Protein AF-A0AA43CKX2-F1 (afdb_monomer_lite)

Structure (mmCIF, N/CA/C/O backbone):
data_AF-A0AA43CKX2-F1
#
_entry.id   AF-A0AA43CKX2-F1
#
loop_
_atom_site.group_PDB
_atom_site.id
_atom_site.type_symbol
_atom_site.label_atom_id
_atom_site.label_alt_id
_atom_site.label_comp_id
_atom_site.label_asym_id
_atom_site.label_entity_id
_atom_site.label_seq_id
_atom_site.pdbx_PDB_ins_code
_atom_site.Cartn_x
_atom_site.Cartn_y
_atom_site.Cartn_z
_atom_site.occupancy
_atom_site.B_iso_or_equiv
_atom_site.auth_seq_id
_atom_site.auth_comp_id
_atom_site.auth_asym_id
_atom_site.auth_atom_id
_atom_site.pdbx_PDB_model_num
ATOM 1 N N . MET A 1 1 ? 26.261 -12.524 5.887 1.00 27.95 1 MET A N 1
ATOM 2 C CA . MET A 1 1 ? 25.488 -12.757 7.128 1.00 27.95 1 MET A CA 1
ATOM 3 C C . MET A 1 1 ? 24.239 -11.892 7.065 1.00 27.95 1 MET A C 1
ATOM 5 O O . MET A 1 1 ? 24.351 -10.685 7.219 1.00 27.95 1 MET A O 1
ATOM 9 N N . LEU A 1 2 ? 23.088 -12.481 6.727 1.00 32.62 2 LEU A N 1
ATOM 10 C CA . LEU A 1 2 ? 21.802 -11.781 6.613 1.00 32.62 2 LEU A CA 1
ATOM 11 C C . LEU A 1 2 ? 21.150 -11.727 8.001 1.00 32.62 2 LEU A C 1
ATOM 13 O O . LEU A 1 2 ? 20.705 -12.764 8.486 1.00 32.62 2 LEU A O 1
ATOM 17 N N . ASN A 1 3 ? 21.093 -10.552 8.632 1.00 25.14 3 ASN A N 1
ATOM 18 C CA . ASN A 1 3 ? 20.479 -10.395 9.951 1.00 25.14 3 ASN A CA 1
ATOM 19 C C . ASN A 1 3 ? 19.371 -9.326 9.960 1.00 25.14 3 ASN A C 1
ATOM 21 O O . ASN A 1 3 ? 19.635 -8.140 9.796 1.00 25.14 3 ASN A O 1
ATOM 25 N N . THR A 1 4 ? 18.169 -9.812 10.291 1.00 35.22 4 THR A N 1
ATOM 26 C CA . THR A 1 4 ? 17.152 -9.186 11.160 1.00 35.22 4 THR A CA 1
ATOM 27 C C . THR A 1 4 ? 15.929 -8.533 10.505 1.00 35.22 4 THR A C 1
ATOM 29 O O . THR A 1 4 ? 15.920 -7.381 10.091 1.00 35.22 4 THR A O 1
ATOM 32 N N . LEU A 1 5 ? 14.860 -9.340 10.540 1.00 37.38 5 LEU A N 1
ATOM 33 C CA . LEU A 1 5 ? 13.445 -9.059 10.324 1.00 37.38 5 LEU A CA 1
ATOM 34 C C . LEU A 1 5 ? 12.903 -7.897 11.173 1.00 37.38 5 LEU A C 1
ATOM 36 O O . LEU A 1 5 ? 13.331 -7.697 12.308 1.00 37.38 5 LEU A O 1
ATOM 40 N N . PHE A 1 6 ? 11.848 -7.260 10.654 1.00 45.34 6 PHE A N 1
ATOM 41 C CA . PHE A 1 6 ? 10.853 -6.449 11.366 1.00 45.34 6 PHE A CA 1
ATOM 42 C C . PHE A 1 6 ? 10.513 -7.128 12.689 1.00 45.34 6 PHE A C 1
ATOM 44 O O . PHE A 1 6 ? 9.821 -8.148 12.725 1.00 45.34 6 PHE A O 1
ATOM 51 N N . ALA A 1 7 ? 11.124 -6.625 13.761 1.00 37.56 7 ALA A N 1
ATOM 52 C CA . ALA A 1 7 ? 11.191 -7.313 15.034 1.00 37.56 7 ALA A CA 1
ATOM 53 C C . ALA A 1 7 ? 9.785 -7.482 15.625 1.00 37.56 7 ALA A C 1
ATOM 55 O O . ALA A 1 7 ? 9.136 -6.521 16.024 1.00 37.56 7 ALA A O 1
ATOM 56 N N . ARG A 1 8 ? 9.352 -8.747 15.613 1.00 37.09 8 ARG A N 1
ATOM 57 C CA . ARG A 1 8 ? 8.455 -9.453 16.538 1.00 37.09 8 ARG A CA 1
ATOM 58 C C . ARG A 1 8 ? 7.722 -8.594 17.580 1.00 37.09 8 ARG A C 1
ATOM 60 O O . ARG A 1 8 ? 8.328 -7.946 18.425 1.00 37.09 8 ARG A O 1
ATOM 67 N N . PHE A 1 9 ? 6.403 -8.775 17.609 1.00 51.34 9 PHE A N 1
ATOM 68 C CA . PHE A 1 9 ? 5.541 -8.559 18.771 1.00 51.34 9 PHE A CA 1
ATOM 69 C C . PHE A 1 9 ? 6.171 -9.085 20.078 1.00 51.34 9 PHE A C 1
ATOM 71 O O . PHE A 1 9 ? 6.300 -10.297 20.217 1.00 51.34 9 PHE A O 1
ATOM 78 N N . THR A 1 10 ? 6.452 -8.196 21.044 1.00 40.38 10 THR A N 1
ATOM 79 C CA . THR A 1 10 ? 6.291 -8.410 22.503 1.00 40.38 10 THR A CA 1
ATOM 80 C C . THR A 1 10 ? 6.294 -7.073 23.269 1.00 40.38 10 THR A C 1
ATOM 82 O O . THR A 1 10 ? 7.285 -6.356 23.259 1.00 40.38 10 THR A O 1
ATOM 85 N N . ARG A 1 11 ? 5.163 -6.789 23.932 1.00 36.97 11 ARG A N 1
ATOM 86 C CA . ARG A 1 11 ? 4.953 -6.278 25.309 1.00 36.97 11 ARG A CA 1
ATOM 87 C C . ARG A 1 11 ? 5.885 -5.218 25.955 1.00 36.97 11 ARG A C 1
ATOM 89 O O . ARG A 1 11 ? 7.062 -5.465 26.168 1.00 36.97 11 ARG A O 1
ATOM 96 N N . THR A 1 12 ? 5.205 -4.214 26.534 1.00 43.53 12 THR A N 1
ATOM 97 C CA . THR A 1 12 ? 5.540 -3.355 27.706 1.00 43.53 12 THR A CA 1
ATOM 98 C C . THR A 1 12 ? 6.624 -2.284 27.544 1.00 43.53 12 THR A C 1
ATOM 100 O O . THR A 1 12 ? 7.676 -2.517 26.971 1.00 43.53 12 THR A O 1
ATOM 103 N N . GLY A 1 13 ? 6.292 -1.074 28.011 1.00 46.56 13 GLY A N 1
ATOM 104 C CA . GLY A 1 13 ? 6.945 0.179 27.649 1.00 46.56 13 GLY A CA 1
ATOM 105 C C . GLY A 1 13 ? 8.313 0.436 28.272 1.00 46.56 13 GLY A C 1
ATOM 106 O O . GLY A 1 13 ? 8.509 0.212 29.458 1.00 46.56 13 GLY A O 1
ATOM 107 N N . GLU A 1 14 ? 9.190 1.013 27.452 1.00 36.28 14 GLU A N 1
ATOM 108 C CA . GLU A 1 14 ? 10.374 1.796 27.818 1.00 36.28 14 GLU A CA 1
ATOM 109 C C . GLU A 1 14 ? 10.567 2.894 26.742 1.00 36.28 14 GLU A C 1
ATOM 111 O O . GLU A 1 14 ? 10.159 2.684 25.592 1.00 36.28 14 GLU A O 1
ATOM 116 N N . PRO A 1 15 ? 11.109 4.080 27.088 1.00 42.22 15 PRO A N 1
ATOM 117 C CA . PRO A 1 15 ? 11.093 5.263 26.223 1.00 42.22 15 PRO A CA 1
ATOM 118 C C . PRO A 1 15 ? 11.942 5.098 24.949 1.00 42.22 15 PRO A C 1
ATOM 120 O O . PRO A 1 15 ? 13.025 4.515 24.974 1.00 42.22 15 PRO A O 1
ATOM 123 N N . GLU A 1 16 ? 11.419 5.624 23.831 1.00 48.53 16 GLU A N 1
ATOM 124 C CA . GLU A 1 16 ? 11.975 5.585 22.468 1.00 48.53 16 GLU A CA 1
ATOM 125 C C . GLU A 1 16 ? 13.396 6.180 22.377 1.00 48.53 16 GLU A C 1
ATOM 127 O O . GLU A 1 16 ? 13.588 7.331 21.991 1.00 48.53 16 GLU A O 1
ATOM 132 N N . ALA A 1 17 ? 14.418 5.377 22.664 1.00 39.22 17 ALA A N 1
ATOM 133 C CA . ALA A 1 17 ? 15.774 5.635 22.197 1.00 39.22 17 ALA A CA 1
ATOM 134 C C . ALA A 1 17 ? 15.937 5.029 20.793 1.00 39.22 17 ALA A C 1
ATOM 136 O O . ALA A 1 17 ? 16.023 3.812 20.637 1.00 39.22 17 ALA A O 1
ATOM 137 N N . ASP A 1 18 ? 15.885 5.904 19.788 1.00 47.72 18 ASP A N 1
ATOM 138 C CA . ASP A 1 18 ? 16.379 5.768 18.411 1.00 47.72 18 ASP A CA 1
ATOM 139 C C . ASP A 1 18 ? 16.751 4.341 17.930 1.00 47.72 18 ASP A C 1
ATOM 141 O O . ASP A 1 18 ? 17.884 3.873 18.049 1.00 47.72 18 ASP A O 1
ATOM 145 N N . ARG A 1 19 ? 15.767 3.631 17.356 1.00 50.09 19 ARG A N 1
ATOM 146 C CA . ARG A 1 19 ? 15.932 2.307 16.715 1.00 50.09 19 ARG A CA 1
ATOM 147 C C . ARG A 1 19 ? 15.694 2.343 15.200 1.00 50.09 19 ARG A C 1
ATOM 149 O O . ARG A 1 19 ? 15.166 1.380 14.644 1.00 50.09 19 ARG A O 1
ATOM 156 N N . ARG A 1 20 ? 15.987 3.446 14.505 1.00 51.28 20 ARG A N 1
ATOM 157 C CA . ARG A 1 20 ? 15.623 3.584 13.080 1.00 51.28 20 ARG A CA 1
ATOM 158 C C . ARG A 1 20 ? 16.867 3.462 12.193 1.00 51.28 20 ARG A C 1
ATOM 160 O O . ARG A 1 20 ? 17.621 4.409 12.041 1.00 51.28 20 ARG A O 1
ATOM 167 N N . ARG A 1 21 ? 17.086 2.265 11.629 1.00 57.41 21 ARG A N 1
ATOM 168 C CA . ARG A 1 21 ? 18.273 1.906 10.817 1.00 57.41 21 ARG A CA 1
ATOM 169 C C . ARG A 1 21 ? 18.036 1.792 9.297 1.00 57.41 21 ARG A C 1
ATOM 171 O O . ARG A 1 21 ? 18.982 1.471 8.590 1.00 57.41 21 ARG A O 1
ATOM 178 N N . GLU A 1 22 ? 16.829 2.052 8.783 1.00 46.81 22 GLU A N 1
ATOM 179 C CA . GLU A 1 22 ? 16.534 2.036 7.333 1.00 46.81 22 GLU A CA 1
ATOM 180 C C . GLU A 1 22 ? 16.240 3.450 6.799 1.00 46.81 22 GLU A C 1
ATOM 182 O O . GLU A 1 22 ? 15.469 4.200 7.408 1.00 46.81 22 GLU A O 1
ATOM 187 N N . THR A 1 23 ? 16.809 3.792 5.638 1.00 47.53 23 THR A N 1
ATOM 188 C CA . THR A 1 23 ? 16.514 5.037 4.912 1.00 47.53 23 THR A CA 1
ATOM 189 C C . THR A 1 23 ? 15.111 4.966 4.312 1.00 47.53 23 THR A C 1
ATOM 191 O O . THR A 1 23 ? 14.793 4.059 3.547 1.00 47.53 23 THR A O 1
ATOM 194 N N . ARG A 1 24 ? 14.259 5.933 4.657 1.00 53.00 24 ARG A N 1
ATOM 195 C CA . ARG A 1 24 ? 12.910 6.085 4.099 1.00 53.00 24 ARG A CA 1
ATOM 196 C C . ARG A 1 24 ? 12.938 7.142 3.009 1.00 53.00 24 ARG A C 1
ATOM 198 O O . ARG A 1 24 ? 13.172 8.310 3.311 1.00 53.00 24 ARG A O 1
ATOM 205 N N . ASN A 1 25 ? 12.631 6.757 1.777 1.00 53.16 25 ASN A N 1
ATOM 206 C CA . ASN A 1 25 ? 12.416 7.737 0.720 1.00 53.16 25 ASN A CA 1
ATOM 207 C C . ASN A 1 25 ? 10.999 8.306 0.869 1.00 53.16 25 ASN A C 1
ATOM 209 O O . ASN A 1 25 ? 10.011 7.577 0.741 1.00 53.16 25 ASN A O 1
ATOM 213 N N . ALA A 1 26 ? 10.892 9.605 1.158 1.00 53.38 26 ALA A N 1
ATOM 214 C CA . ALA A 1 26 ? 9.643 10.329 0.950 1.00 53.38 26 ALA A CA 1
ATOM 215 C C . ALA A 1 26 ? 9.315 10.228 -0.544 1.00 53.38 26 ALA A C 1
ATOM 217 O O . ALA A 1 26 ? 10.150 10.577 -1.376 1.00 53.38 26 ALA A O 1
ATOM 218 N N . THR A 1 27 ? 8.156 9.671 -0.885 1.00 57.19 27 THR A N 1
ATOM 219 C CA . THR A 1 27 ? 7.805 9.402 -2.284 1.00 57.19 27 THR A CA 1
ATOM 220 C C . THR A 1 27 ? 6.639 10.299 -2.682 1.00 57.19 27 THR A C 1
ATOM 222 O O . THR A 1 27 ? 5.495 9.956 -2.391 1.00 57.19 27 THR A O 1
ATOM 225 N N . PRO A 1 28 ? 6.878 11.446 -3.343 1.00 56.78 28 PRO A N 1
ATOM 226 C CA . PRO A 1 28 ? 5.814 12.091 -4.096 1.00 56.78 28 PRO A CA 1
ATOM 227 C C . PRO A 1 28 ? 5.305 11.078 -5.135 1.00 56.78 28 PRO A C 1
ATOM 229 O O . PRO A 1 28 ? 6.106 10.557 -5.904 1.00 56.78 28 PRO A O 1
ATOM 232 N N . GLY A 1 29 ? 4.008 10.758 -5.131 1.00 72.69 29 GLY A N 1
ATOM 233 C CA . GLY A 1 29 ? 3.379 9.954 -6.192 1.00 72.69 29 GLY A CA 1
ATOM 234 C C . GLY A 1 29 ? 3.313 8.435 -5.982 1.00 72.69 29 GLY A C 1
ATOM 235 O O . GLY A 1 29 ? 2.984 7.715 -6.918 1.00 72.69 29 GLY A O 1
ATOM 236 N N . GLY A 1 30 ? 3.598 7.914 -4.784 1.00 88.81 30 GLY A N 1
ATOM 237 C CA . GLY A 1 30 ? 3.390 6.491 -4.489 1.00 88.81 30 GLY A CA 1
ATOM 238 C C . GLY A 1 30 ? 1.945 6.162 -4.106 1.00 88.81 30 GLY A C 1
ATOM 239 O O . GLY A 1 30 ? 1.337 6.890 -3.321 1.00 88.81 30 GLY A O 1
ATOM 240 N N . THR A 1 31 ? 1.412 5.039 -4.589 1.00 95.44 31 THR A N 1
ATOM 241 C CA . THR A 1 31 ? 0.134 4.475 -4.136 1.00 95.44 31 THR A CA 1
ATOM 242 C C . THR A 1 31 ? 0.237 2.984 -3.826 1.00 95.44 31 THR A C 1
ATOM 244 O O . THR A 1 31 ? 0.987 2.238 -4.455 1.00 95.44 31 THR A O 1
ATOM 247 N N . VAL A 1 32 ? -0.536 2.543 -2.838 1.00 96.94 32 VAL A N 1
ATOM 248 C CA . VAL A 1 32 ? -0.802 1.128 -2.581 1.00 96.94 32 VAL A CA 1
ATOM 249 C C . VAL A 1 32 ? -2.298 0.882 -2.696 1.00 96.94 32 VAL A C 1
ATOM 251 O O . VAL A 1 32 ? -3.097 1.548 -2.039 1.00 96.94 32 VAL A O 1
ATOM 254 N N . GLU A 1 33 ? -2.687 -0.056 -3.547 1.00 98.12 33 GLU A N 1
ATOM 255 C CA . GLU A 1 33 ? -4.066 -0.506 -3.658 1.00 98.12 33 GLU A CA 1
ATOM 256 C C . GLU A 1 33 ? -4.328 -1.625 -2.652 1.00 98.12 33 GLU A C 1
ATOM 258 O O . GLU A 1 33 ? -3.600 -2.617 -2.612 1.00 98.12 33 GLU A O 1
ATOM 263 N N . ILE A 1 34 ? -5.365 -1.448 -1.836 1.00 97.69 34 ILE A N 1
ATOM 264 C CA . ILE A 1 34 ? -5.836 -2.410 -0.841 1.00 97.69 34 ILE A CA 1
ATOM 265 C C . ILE A 1 34 ? -7.353 -2.482 -0.986 1.00 97.69 34 ILE A C 1
ATOM 267 O O . ILE A 1 34 ? -8.023 -1.452 -0.924 1.00 97.69 34 ILE A O 1
ATOM 271 N N . ASP A 1 35 ? -7.900 -3.680 -1.195 1.00 96.25 35 ASP A N 1
ATOM 272 C CA . ASP A 1 35 ? -9.347 -3.896 -1.370 1.00 96.25 35 ASP A CA 1
ATOM 273 C C . ASP A 1 35 ? -9.979 -3.008 -2.460 1.00 96.25 35 ASP A C 1
ATOM 275 O O . ASP A 1 35 ? -11.081 -2.479 -2.300 1.00 96.25 35 ASP A O 1
ATOM 279 N N . GLY A 1 36 ? -9.253 -2.803 -3.565 1.00 95.38 36 GLY A N 1
ATOM 280 C CA . GLY A 1 36 ? -9.690 -1.967 -4.687 1.00 95.38 36 GLY A CA 1
ATOM 281 C C . GLY A 1 36 ? -9.679 -0.460 -4.404 1.00 95.38 36 GLY A C 1
ATOM 282 O O . GLY A 1 36 ? -10.261 0.310 -5.167 1.00 95.38 36 GLY A O 1
ATOM 283 N N . ARG A 1 37 ? -9.054 -0.013 -3.305 1.00 96.88 37 ARG A N 1
ATOM 284 C CA . ARG A 1 37 ? -8.879 1.407 -2.968 1.00 96.88 37 ARG A CA 1
ATOM 285 C C . ARG A 1 37 ? -7.402 1.770 -2.949 1.00 96.88 37 ARG A C 1
ATOM 287 O O . ARG A 1 37 ? -6.612 1.113 -2.277 1.00 96.88 37 ARG A O 1
ATOM 294 N N . ALA A 1 38 ? -7.043 2.839 -3.653 1.00 96.25 38 ALA A N 1
ATOM 295 C CA . ALA A 1 38 ? -5.684 3.364 -3.671 1.00 96.25 38 ALA A CA 1
ATOM 296 C C . ALA A 1 38 ? -5.440 4.301 -2.480 1.00 96.25 38 ALA A C 1
ATOM 298 O O . ALA A 1 38 ? -6.207 5.237 -2.242 1.00 96.25 38 ALA A O 1
ATOM 299 N N . TYR A 1 39 ? -4.344 4.068 -1.765 1.00 96.19 39 TYR A N 1
ATOM 300 C CA . TYR A 1 39 ? -3.907 4.870 -0.628 1.00 96.19 39 TYR A CA 1
ATOM 301 C C . TYR A 1 39 ? -2.531 5.482 -0.905 1.00 96.19 39 TYR A C 1
ATOM 303 O O . TYR A 1 39 ? -1.634 4.758 -1.348 1.00 96.19 39 TYR A O 1
ATOM 311 N N . PRO A 1 40 ? -2.327 6.786 -0.643 1.00 94.31 40 PRO A N 1
ATOM 312 C CA . PRO A 1 40 ? -1.025 7.420 -0.812 1.00 94.31 40 PRO A CA 1
ATOM 313 C C . PRO A 1 40 ? 0.035 6.798 0.099 1.00 94.31 40 PRO A C 1
ATOM 315 O O . PRO A 1 40 ? -0.207 6.556 1.285 1.00 94.31 40 PRO A O 1
ATOM 318 N N . ILE A 1 41 ? 1.227 6.572 -0.448 1.00 93.94 41 ILE A N 1
ATOM 319 C CA . ILE A 1 41 ? 2.394 6.101 0.299 1.00 93.94 41 ILE A CA 1
ATOM 320 C C . ILE A 1 41 ? 3.162 7.309 0.833 1.00 93.94 41 ILE A C 1
ATOM 322 O O . ILE A 1 41 ? 3.619 8.158 0.076 1.00 93.94 41 ILE A O 1
ATOM 326 N N . VAL A 1 42 ? 3.379 7.338 2.145 1.00 91.50 42 VAL A N 1
ATOM 327 C CA . VAL A 1 42 ? 4.200 8.352 2.820 1.00 91.50 42 VAL A CA 1
ATOM 328 C C . VAL A 1 42 ? 5.683 8.016 2.682 1.00 91.50 42 VAL A C 1
ATOM 330 O O . VAL A 1 42 ? 6.519 8.878 2.417 1.00 91.50 42 VAL A O 1
ATOM 333 N N . ASN A 1 43 ? 6.027 6.750 2.919 1.00 89.00 43 ASN A N 1
ATOM 334 C CA . ASN A 1 43 ? 7.370 6.209 2.745 1.00 89.00 43 ASN A CA 1
ATOM 335 C C . ASN A 1 43 ? 7.329 4.685 2.634 1.00 89.00 43 ASN A C 1
ATOM 337 O O . ASN A 1 43 ? 6.328 4.045 2.957 1.00 89.00 43 ASN A O 1
ATOM 341 N N . TRP A 1 44 ? 8.445 4.110 2.202 1.00 92.56 44 TRP A N 1
ATOM 342 C CA . TRP A 1 44 ? 8.613 2.675 2.047 1.00 92.56 44 TRP A CA 1
ATOM 343 C C . TRP A 1 44 ? 10.090 2.289 2.141 1.00 92.56 44 TRP A C 1
ATOM 345 O O . TRP A 1 44 ? 10.978 3.145 2.083 1.00 92.56 44 TRP A O 1
ATOM 355 N N . SER A 1 45 ? 10.328 0.998 2.324 1.00 90.06 45 SER A N 1
ATOM 356 C CA . SER A 1 45 ? 11.644 0.364 2.314 1.00 90.06 45 SER A CA 1
ATOM 357 C C . SER A 1 45 ? 11.566 -0.960 1.546 1.00 90.06 45 SER A C 1
ATOM 359 O O . SER A 1 45 ? 10.520 -1.321 1.003 1.00 90.06 45 SER A O 1
ATOM 361 N N . TYR A 1 46 ? 12.662 -1.717 1.522 1.00 91.31 46 TYR A N 1
ATOM 362 C CA . TYR A 1 46 ? 12.746 -3.049 0.907 1.00 91.31 46 TYR A CA 1
ATOM 363 C C . TYR A 1 46 ? 11.681 -4.051 1.406 1.00 91.31 46 TYR A C 1
ATOM 365 O O . TYR A 1 46 ? 11.414 -5.091 0.807 1.00 91.31 46 TYR A O 1
ATOM 373 N N . SER A 1 47 ? 11.084 -3.774 2.551 1.00 92.69 47 SER A N 1
ATOM 374 C CA . SER A 1 47 ? 10.396 -4.751 3.386 1.00 92.69 47 SER A CA 1
ATOM 375 C C . SER A 1 47 ? 8.973 -4.334 3.745 1.00 92.69 47 SER A C 1
ATOM 377 O O . SER A 1 47 ? 8.167 -5.187 4.125 1.00 92.69 47 SER A O 1
ATOM 379 N N . GLY A 1 48 ? 8.623 -3.062 3.569 1.00 95.44 48 GLY A N 1
ATOM 380 C CA . GLY A 1 48 ? 7.274 -2.590 3.822 1.00 95.44 48 GLY A CA 1
ATOM 381 C C . GLY A 1 48 ? 7.045 -1.139 3.433 1.00 95.44 48 GLY A C 1
ATOM 382 O O . GLY A 1 48 ? 7.865 -0.497 2.778 1.00 95.44 48 GLY A O 1
ATOM 383 N N . PHE A 1 49 ? 5.895 -0.630 3.859 1.00 95.38 49 PHE A N 1
ATOM 384 C CA . PHE A 1 49 ? 5.412 0.699 3.519 1.00 95.38 49 PHE A CA 1
ATOM 385 C C . PHE A 1 49 ? 4.591 1.318 4.649 1.00 95.38 49 PHE A C 1
ATOM 387 O O . PHE A 1 49 ? 4.026 0.625 5.500 1.00 95.38 49 PHE A O 1
ATOM 394 N N . LEU A 1 50 ? 4.508 2.645 4.622 1.00 95.69 50 LEU A N 1
ATOM 395 C CA . LEU A 1 50 ? 3.561 3.449 5.378 1.00 95.69 50 LEU A CA 1
ATOM 396 C C . LEU A 1 50 ? 2.639 4.155 4.386 1.00 95.69 50 LEU A C 1
ATOM 398 O O . LEU A 1 50 ? 3.109 4.948 3.573 1.00 95.69 50 LEU A O 1
ATOM 402 N N . ALA A 1 51 ? 1.341 3.906 4.506 1.00 95.81 51 ALA A N 1
ATOM 403 C CA . ALA A 1 51 ? 0.298 4.617 3.787 1.00 95.81 51 ALA A CA 1
ATOM 404 C C . ALA A 1 51 ? -0.461 5.574 4.715 1.00 95.81 51 ALA A C 1
ATOM 406 O O . ALA A 1 51 ? -0.554 5.357 5.931 1.00 95.81 51 ALA A O 1
ATOM 407 N N . GLU A 1 52 ? -1.012 6.629 4.131 1.00 95.12 52 GLU A N 1
ATOM 408 C CA . GLU A 1 52 ? -1.882 7.597 4.800 1.00 95.12 52 GLU A CA 1
ATOM 409 C C . GLU A 1 52 ? -3.272 7.642 4.167 1.00 95.12 52 GLU A C 1
ATOM 411 O O . GLU A 1 52 ? -3.549 6.973 3.172 1.00 95.12 52 GLU A O 1
ATOM 416 N N . SER A 1 53 ? -4.168 8.424 4.772 1.00 95.56 53 SER A N 1
ATOM 417 C CA . SER A 1 53 ? -5.580 8.507 4.381 1.00 95.56 53 SER A CA 1
ATOM 418 C C . SER A 1 53 ? -6.283 7.144 4.356 1.00 95.56 53 SER A C 1
ATOM 420 O O . SER A 1 53 ? -7.276 6.954 3.654 1.00 95.56 53 SER A O 1
ATOM 422 N N . TYR A 1 54 ? -5.780 6.189 5.141 1.00 96.69 54 TYR A N 1
ATOM 423 C CA . TYR A 1 54 ? -6.347 4.857 5.215 1.00 96.69 54 TYR A CA 1
ATOM 424 C C . TYR A 1 54 ? -7.718 4.900 5.898 1.00 96.69 54 TYR A C 1
ATOM 426 O O . TYR A 1 54 ? -7.858 5.387 7.020 1.00 96.69 54 TYR A O 1
ATOM 434 N N . ALA A 1 55 ? -8.724 4.390 5.191 1.00 94.81 55 ALA A N 1
ATOM 435 C CA . ALA A 1 55 ? -10.132 4.378 5.595 1.00 94.81 55 ALA A CA 1
ATOM 436 C C . ALA A 1 55 ? -10.793 3.020 5.282 1.00 94.81 55 ALA A C 1
ATOM 438 O O . ALA A 1 55 ? -11.955 2.962 4.877 1.00 94.81 55 ALA A O 1
ATOM 439 N N . GLY A 1 56 ? -10.008 1.942 5.348 1.00 93.81 56 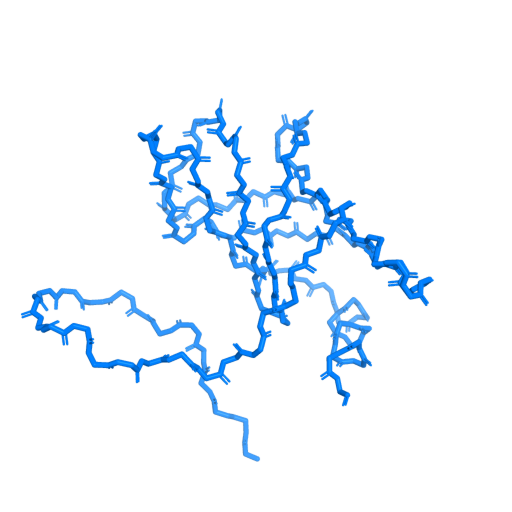GLY A N 1
ATOM 440 C CA . GLY A 1 56 ? -10.486 0.564 5.224 1.00 93.81 56 GLY A CA 1
ATOM 441 C C . GLY A 1 56 ? -10.636 -0.114 6.588 1.00 93.81 56 GLY A C 1
ATOM 442 O O . GLY A 1 56 ? -10.210 0.420 7.610 1.00 93.81 56 GLY A O 1
ATOM 443 N N . ASP A 1 57 ? -11.189 -1.326 6.589 1.00 94.88 57 ASP A N 1
ATOM 444 C CA . ASP A 1 57 ? -11.573 -2.042 7.817 1.00 94.88 57 ASP A CA 1
ATOM 445 C C . ASP A 1 57 ? -10.537 -3.076 8.296 1.00 94.88 57 ASP A C 1
ATOM 447 O O . ASP A 1 57 ? -10.770 -3.799 9.270 1.00 94.88 57 ASP A O 1
ATOM 451 N N . ARG A 1 58 ? -9.384 -3.169 7.615 1.00 96.06 58 ARG A N 1
ATOM 452 C CA . ARG A 1 58 ? -8.304 -4.097 7.994 1.00 96.06 58 ARG A CA 1
ATOM 453 C C . ARG A 1 58 ? -7.726 -3.787 9.367 1.00 96.06 58 ARG A C 1
ATOM 455 O O . ARG A 1 58 ? -7.625 -2.632 9.781 1.00 96.06 58 ARG A O 1
ATOM 462 N N . LYS A 1 59 ? -7.293 -4.843 10.048 1.00 96.19 59 LYS A N 1
ATOM 463 C CA . LYS A 1 59 ? -6.706 -4.818 11.390 1.00 96.19 59 LYS A CA 1
ATOM 464 C C . LYS A 1 59 ? -5.268 -5.317 11.352 1.00 96.19 59 LYS A C 1
ATOM 466 O O . LYS A 1 59 ? -4.851 -5.997 10.418 1.00 96.19 59 LYS A O 1
ATOM 471 N N . ALA A 1 60 ? -4.500 -4.993 12.390 1.00 95.25 60 ALA A N 1
ATOM 472 C CA . ALA A 1 60 ? -3.159 -5.542 12.544 1.00 95.25 60 ALA A CA 1
ATOM 473 C C . ALA A 1 60 ? -3.201 -7.084 12.548 1.00 95.25 60 ALA A C 1
ATOM 475 O O . ALA A 1 60 ? -4.022 -7.685 13.237 1.00 95.25 60 ALA A O 1
ATOM 476 N N . GLY A 1 61 ? -2.307 -7.705 11.783 1.00 95.38 61 GLY A N 1
ATOM 477 C CA . GLY A 1 61 ? -2.242 -9.144 11.541 1.00 95.38 61 GLY A CA 1
ATOM 478 C C . GLY A 1 61 ? -2.914 -9.601 10.244 1.00 95.38 61 GLY A C 1
ATOM 479 O O . GLY A 1 61 ? -2.535 -10.657 9.733 1.00 95.38 61 GLY A O 1
ATOM 480 N N . ASP A 1 62 ? -3.841 -8.820 9.678 1.00 97.50 62 ASP A N 1
ATOM 481 C CA . ASP A 1 62 ? -4.520 -9.187 8.431 1.00 97.50 62 ASP A CA 1
ATOM 482 C C . ASP A 1 62 ? -3.521 -9.321 7.281 1.00 97.50 62 ASP A C 1
ATOM 484 O O . ASP A 1 62 ? -2.595 -8.517 7.150 1.00 97.50 62 ASP A O 1
ATOM 488 N N . ARG A 1 63 ? -3.732 -10.325 6.423 1.00 98.12 63 ARG A N 1
ATOM 489 C CA . ARG A 1 63 ? -3.014 -10.479 5.155 1.00 98.12 63 ARG A CA 1
ATOM 490 C C . ARG A 1 63 ? -3.949 -10.157 4.002 1.00 98.12 63 ARG A C 1
ATOM 492 O O . ARG A 1 63 ? -5.041 -10.714 3.932 1.00 98.12 63 ARG A O 1
ATOM 499 N N . VAL A 1 64 ? -3.510 -9.290 3.101 1.00 97.62 64 VAL A N 1
ATOM 500 C CA . VAL A 1 64 ? -4.314 -8.809 1.972 1.00 97.62 64 VAL A CA 1
ATOM 501 C C . VAL A 1 64 ? -3.456 -8.728 0.718 1.00 97.62 64 VAL A C 1
ATOM 503 O O . VAL A 1 64 ? -2.263 -8.444 0.810 1.00 97.62 64 VAL A O 1
ATOM 506 N N . ASP A 1 65 ? -4.043 -9.021 -0.438 1.00 98.38 65 ASP A N 1
ATOM 507 C CA . ASP A 1 65 ? -3.399 -8.774 -1.725 1.00 98.38 65 ASP A CA 1
ATOM 508 C C . ASP A 1 65 ? -3.310 -7.265 -1.966 1.00 98.38 65 ASP A C 1
ATOM 510 O O . ASP A 1 65 ? -4.271 -6.533 -1.724 1.00 98.38 65 ASP A O 1
ATOM 514 N N . ILE A 1 66 ? -2.144 -6.807 -2.409 1.00 98.38 66 ILE A N 1
ATOM 515 C CA . ILE A 1 66 ? -1.889 -5.401 -2.701 1.00 98.38 66 ILE A CA 1
ATOM 516 C C . ILE A 1 66 ? -1.268 -5.231 -4.079 1.00 98.38 66 ILE A C 1
ATOM 518 O O . ILE A 1 66 ? -0.496 -6.079 -4.533 1.00 98.38 66 ILE A O 1
ATOM 522 N N . THR A 1 67 ? -1.536 -4.079 -4.685 1.00 98.06 67 THR A N 1
ATOM 523 C CA . THR A 1 67 ? -0.759 -3.557 -5.812 1.00 98.06 67 THR A CA 1
ATOM 524 C C . THR A 1 67 ? 0.005 -2.341 -5.320 1.00 98.06 67 THR A C 1
ATOM 526 O O . THR A 1 67 ? -0.593 -1.379 -4.849 1.00 98.06 67 THR A O 1
ATOM 529 N N . PHE A 1 68 ? 1.329 -2.389 -5.381 1.00 96.62 68 PHE A N 1
ATOM 530 C CA . PHE A 1 68 ? 2.206 -1.319 -4.926 1.00 96.62 68 PHE A CA 1
ATOM 531 C C . PHE A 1 68 ? 2.825 -0.623 -6.131 1.00 96.62 68 PHE A C 1
ATOM 533 O O . PHE A 1 68 ? 3.446 -1.292 -6.956 1.00 96.62 68 PHE A O 1
ATOM 540 N N . THR A 1 69 ? 2.700 0.701 -6.201 1.00 94.31 69 THR A N 1
ATOM 541 C CA . THR A 1 69 ? 3.243 1.525 -7.285 1.00 94.3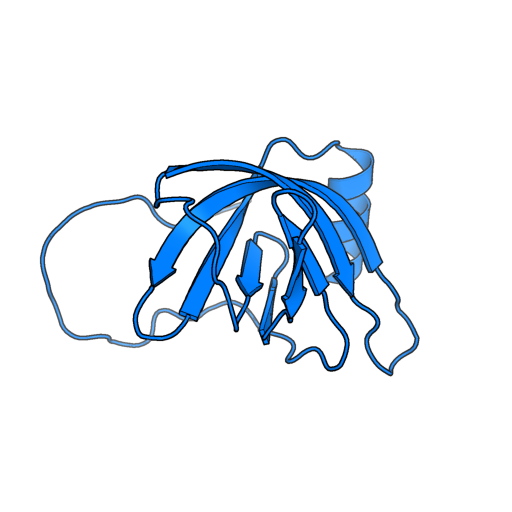1 69 THR A CA 1
ATOM 542 C C . THR A 1 69 ? 3.921 2.759 -6.709 1.00 94.31 69 THR A C 1
ATOM 544 O O . THR A 1 69 ? 3.342 3.486 -5.906 1.00 94.31 69 THR A O 1
ATOM 547 N N . VAL A 1 70 ? 5.144 3.030 -7.142 1.00 90.56 70 VAL A N 1
ATOM 548 C CA . VAL A 1 70 ? 5.880 4.254 -6.825 1.00 90.56 70 VAL A CA 1
ATOM 549 C C . VAL A 1 70 ? 6.494 4.818 -8.092 1.00 90.56 70 VAL A C 1
ATOM 551 O O . VAL A 1 70 ? 7.101 4.091 -8.874 1.00 90.56 70 VAL A O 1
ATOM 554 N N . GLU A 1 71 ? 6.357 6.123 -8.280 1.00 84.25 71 GLU A N 1
ATOM 555 C CA . GLU A 1 71 ? 6.966 6.861 -9.385 1.00 84.25 71 GLU A CA 1
ATOM 556 C C . GLU A 1 71 ? 7.803 7.997 -8.797 1.00 84.25 71 GLU A C 1
ATOM 558 O O . GLU A 1 71 ? 7.340 9.134 -8.698 1.00 84.25 71 GLU A O 1
ATOM 563 N N . PRO A 1 72 ? 9.028 7.707 -8.328 1.00 71.62 72 PRO A N 1
ATOM 564 C CA . PRO A 1 72 ? 9.901 8.763 -7.862 1.00 71.62 72 PRO A CA 1
ATOM 565 C C . PRO A 1 72 ? 10.248 9.681 -9.041 1.00 71.62 72 PRO A C 1
ATOM 567 O O . PRO A 1 72 ? 10.427 9.235 -10.176 1.00 71.62 72 PRO A O 1
ATOM 570 N N . GLY A 1 73 ? 10.389 10.981 -8.769 1.00 69.31 73 GLY A N 1
ATOM 571 C CA . GLY A 1 73 ? 10.713 11.993 -9.785 1.00 69.31 73 GLY A CA 1
ATOM 572 C C . GLY A 1 73 ? 12.077 11.815 -10.474 1.00 69.31 73 GLY A C 1
ATOM 573 O O . GLY A 1 73 ? 12.419 12.604 -11.347 1.00 69.31 73 GLY A O 1
ATOM 574 N N . ASP A 1 74 ? 12.851 10.794 -10.097 1.00 74.25 74 ASP A N 1
ATOM 575 C CA . ASP A 1 74 ? 14.092 10.378 -10.757 1.00 74.25 74 ASP A CA 1
ATOM 576 C C . ASP A 1 74 ? 13.859 9.418 -11.944 1.00 74.25 74 ASP A C 1
ATOM 578 O O . ASP A 1 74 ? 14.816 8.945 -12.557 1.00 74.25 74 ASP A O 1
ATOM 582 N N . GLY A 1 75 ? 12.592 9.123 -12.264 1.00 71.56 75 GLY A N 1
ATOM 583 C CA . GLY A 1 75 ? 12.191 8.282 -13.389 1.00 71.56 75 GLY A CA 1
ATOM 584 C C . GLY A 1 75 ? 12.266 6.776 -13.121 1.00 71.56 75 GLY A C 1
ATOM 585 O O . GLY A 1 75 ? 11.954 5.989 -14.015 1.00 71.56 75 GLY A O 1
ATOM 586 N N . ARG A 1 76 ? 12.641 6.337 -11.910 1.00 77.56 76 ARG A N 1
ATOM 587 C CA . ARG A 1 76 ? 12.708 4.910 -11.548 1.00 77.56 76 ARG A CA 1
ATOM 588 C C . ARG A 1 76 ? 11.371 4.409 -11.012 1.00 77.56 76 ARG A C 1
ATOM 590 O O . ARG A 1 76 ? 11.254 4.038 -9.846 1.00 77.56 76 ARG A O 1
ATOM 597 N N . ALA A 1 77 ? 10.362 4.373 -11.878 1.00 85.25 77 ALA A N 1
ATOM 598 C CA . ALA A 1 77 ? 9.069 3.800 -11.527 1.00 85.25 77 ALA A CA 1
ATOM 599 C C . ALA A 1 77 ? 9.212 2.327 -11.100 1.00 85.25 77 ALA A C 1
ATOM 601 O O . ALA A 1 77 ? 9.900 1.524 -11.741 1.00 85.25 77 ALA A O 1
ATOM 602 N N . PHE A 1 78 ? 8.540 1.959 -10.014 1.00 89.56 78 PHE A N 1
ATOM 603 C CA . PHE A 1 78 ? 8.541 0.608 -9.479 1.00 89.56 78 PHE A CA 1
ATOM 604 C C . PHE A 1 78 ? 7.116 0.182 -9.153 1.00 89.56 78 PHE A C 1
ATOM 606 O O . PHE A 1 78 ? 6.421 0.838 -8.386 1.00 89.56 78 PHE A O 1
ATOM 613 N N . ALA A 1 79 ? 6.695 -0.939 -9.730 1.00 93.00 79 ALA A N 1
ATOM 614 C CA . ALA A 1 79 ? 5.389 -1.522 -9.476 1.00 93.00 79 ALA A CA 1
ATOM 615 C C . ALA A 1 79 ? 5.493 -3.038 -9.309 1.00 93.00 79 ALA A C 1
ATOM 617 O O . ALA A 1 79 ? 6.312 -3.682 -9.982 1.00 93.00 79 ALA A O 1
ATOM 618 N N . PHE A 1 80 ? 4.680 -3.585 -8.407 1.00 95.75 80 PHE A N 1
ATOM 619 C CA . PHE A 1 80 ? 4.522 -5.020 -8.181 1.00 95.75 80 PHE A CA 1
ATOM 620 C C . PHE A 1 80 ? 3.229 -5.333 -7.422 1.00 95.75 80 PHE A C 1
ATOM 622 O O . PHE A 1 80 ? 2.659 -4.468 -6.762 1.00 95.75 80 PHE A O 1
ATOM 629 N N . ALA A 1 81 ? 2.808 -6.596 -7.475 1.00 97.19 81 ALA A N 1
ATOM 630 C CA . ALA A 1 81 ? 1.739 -7.130 -6.641 1.00 97.19 81 ALA A CA 1
ATOM 631 C C . ALA A 1 81 ? 2.294 -8.208 -5.701 1.00 97.19 81 ALA A C 1
ATOM 633 O O . ALA A 1 81 ? 3.153 -9.000 -6.090 1.00 97.19 81 ALA A O 1
ATOM 634 N N . CYS A 1 82 ? 1.826 -8.230 -4.457 1.00 97.75 82 CYS A N 1
ATOM 635 C CA . CYS A 1 82 ? 2.136 -9.279 -3.482 1.00 97.75 82 CYS A CA 1
ATOM 636 C C . CYS A 1 82 ? 1.074 -9.297 -2.381 1.00 97.75 82 CYS A C 1
ATOM 638 O O . CYS A 1 82 ? 0.172 -8.459 -2.372 1.00 97.75 82 CYS A O 1
ATOM 640 N N . LYS A 1 83 ? 1.202 -10.193 -1.397 1.00 97.88 83 LYS A N 1
ATOM 641 C CA . LYS A 1 83 ? 0.463 -10.012 -0.146 1.00 97.88 83 LYS A CA 1
ATOM 642 C C . LYS A 1 83 ? 1.174 -9.012 0.759 1.00 97.88 83 LYS A C 1
ATOM 644 O O . LYS A 1 83 ? 2.397 -8.888 0.772 1.00 97.88 83 LYS A O 1
ATOM 649 N N . ALA A 1 84 ? 0.413 -8.302 1.569 1.00 98.12 84 ALA A N 1
ATOM 650 C CA . ALA A 1 84 ? 0.937 -7.513 2.667 1.00 98.12 84 ALA A CA 1
ATOM 651 C C . ALA A 1 84 ? 0.297 -7.961 3.973 1.00 98.12 84 ALA A C 1
ATOM 653 O O . ALA A 1 84 ? -0.904 -8.216 4.025 1.00 98.12 84 ALA A O 1
ATOM 654 N N . MET A 1 85 ? 1.099 -8.040 5.032 1.00 98.31 85 MET A N 1
ATOM 655 C CA . MET A 1 85 ? 0.592 -8.155 6.394 1.00 98.31 85 MET A CA 1
ATOM 656 C C . MET A 1 85 ? 0.449 -6.755 6.983 1.00 98.31 85 MET A C 1
ATOM 658 O O . MET A 1 85 ? 1.417 -5.992 6.998 1.00 98.31 85 MET A O 1
ATOM 662 N N . MET A 1 86 ? -0.729 -6.423 7.501 1.00 97.75 86 MET A N 1
ATOM 663 C CA . MET A 1 86 ? -0.958 -5.169 8.211 1.00 97.75 86 MET A CA 1
ATOM 664 C C . MET A 1 86 ? -0.233 -5.238 9.557 1.00 97.75 86 MET A C 1
ATOM 666 O O . MET A 1 86 ? -0.602 -6.009 10.435 1.00 97.75 86 MET A O 1
ATOM 670 N N . VAL A 1 87 ? 0.828 -4.460 9.737 1.00 96.62 87 VAL A N 1
ATOM 671 C CA . VAL A 1 87 ? 1.611 -4.445 10.983 1.00 96.62 87 VAL A CA 1
ATOM 672 C C . VAL A 1 87 ? 0.940 -3.552 12.022 1.00 96.62 87 VAL A C 1
ATOM 674 O O . VAL A 1 87 ? 0.866 -3.902 13.198 1.00 96.62 87 VAL A O 1
ATOM 677 N N . ARG A 1 88 ? 0.434 -2.394 11.587 1.00 96.19 88 ARG A N 1
ATOM 678 C CA . ARG A 1 88 ? -0.265 -1.425 12.435 1.00 96.19 88 ARG A CA 1
ATOM 679 C C . ARG A 1 88 ? -1.305 -0.677 11.613 1.00 96.19 88 ARG A C 1
ATOM 681 O O . ARG A 1 88 ? -1.004 -0.234 10.509 1.00 96.19 88 ARG A O 1
ATOM 688 N N . VAL A 1 89 ? -2.487 -0.490 12.188 1.00 95.75 89 VAL A N 1
ATOM 689 C CA . VAL A 1 89 ? -3.561 0.354 11.652 1.00 95.75 89 VAL A CA 1
ATOM 690 C C . VAL A 1 89 ? -3.868 1.405 12.713 1.00 95.75 89 VAL A C 1
ATOM 692 O O . VAL A 1 89 ? -4.052 1.059 13.878 1.00 95.75 89 VAL A O 1
ATOM 695 N N . ASP A 1 90 ?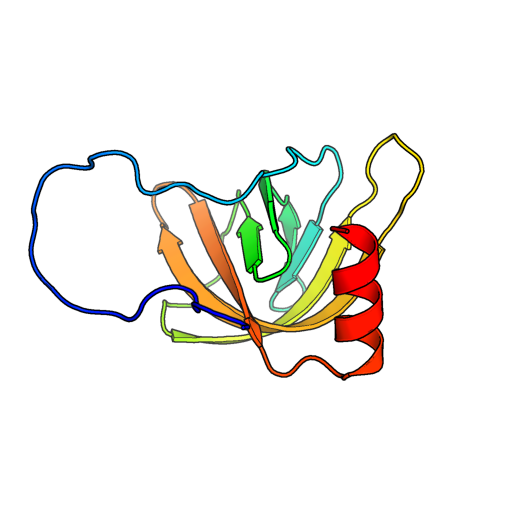 -3.872 2.673 12.324 1.00 95.50 90 ASP A N 1
ATOM 696 C CA . ASP A 1 90 ? -4.163 3.811 13.190 1.00 95.50 90 ASP A CA 1
ATOM 697 C C . ASP A 1 90 ? -5.384 4.556 12.625 1.00 95.50 90 ASP A C 1
ATOM 699 O O . ASP A 1 90 ? -5.240 5.301 11.649 1.00 95.50 90 ASP A O 1
ATOM 703 N N . PRO A 1 91 ? -6.596 4.306 13.154 1.00 92.38 91 PRO A N 1
ATOM 704 C CA . PRO A 1 91 ? -7.824 4.870 12.598 1.00 92.38 91 PRO A CA 1
ATOM 705 C C . PRO A 1 91 ? -7.954 6.375 12.859 1.00 92.38 91 PRO A C 1
ATOM 707 O O . PRO A 1 91 ? -8.532 7.083 12.036 1.00 92.38 91 PRO A O 1
ATOM 710 N N . GLU A 1 92 ? -7.393 6.876 13.963 1.00 94.88 92 GLU A N 1
ATOM 711 C CA . GLU A 1 92 ? -7.423 8.303 14.300 1.00 94.88 92 GLU A CA 1
ATOM 712 C C . GLU A 1 92 ? -6.498 9.093 13.374 1.00 94.88 92 GLU A C 1
ATOM 714 O O . GLU A 1 92 ? -6.916 10.067 12.749 1.00 94.88 92 GLU A O 1
ATOM 719 N N . ALA A 1 93 ? -5.255 8.629 13.210 1.00 94.88 93 ALA A N 1
ATOM 720 C CA . ALA A 1 93 ? -4.293 9.256 12.309 1.00 94.88 93 ALA A CA 1
ATOM 721 C C . ALA A 1 93 ? -4.515 8.896 10.829 1.00 94.88 93 ALA A C 1
ATOM 723 O O . ALA A 1 93 ? -3.816 9.434 9.968 1.00 94.88 93 ALA A O 1
ATOM 724 N N . ARG A 1 94 ? -5.441 7.970 10.532 1.00 96.44 94 ARG A N 1
ATOM 725 C CA . ARG A 1 94 ? -5.689 7.382 9.201 1.00 96.44 94 ARG A CA 1
ATOM 726 C C . ARG A 1 94 ? -4.414 6.850 8.547 1.00 96.44 94 ARG A C 1
ATOM 728 O O . ARG A 1 94 ? -4.139 7.112 7.376 1.00 96.44 94 ARG A O 1
ATOM 735 N N . LYS A 1 95 ? -3.608 6.118 9.317 1.00 96.56 95 LYS A N 1
ATOM 736 C CA . LYS A 1 95 ? -2.325 5.558 8.867 1.00 96.56 95 LYS A CA 1
ATOM 737 C C . LYS A 1 95 ? -2.338 4.043 8.883 1.00 96.56 95 LYS A C 1
ATOM 739 O O . LYS A 1 95 ? -2.928 3.419 9.762 1.00 96.56 95 LYS A O 1
ATOM 744 N N . LEU A 1 96 ? -1.610 3.462 7.941 1.00 97.56 96 LEU A N 1
ATOM 745 C CA . LEU A 1 96 ? -1.447 2.024 7.818 1.00 97.56 96 LEU A CA 1
ATOM 746 C C . LEU A 1 96 ? 0.016 1.674 7.563 1.00 97.56 96 LEU A C 1
ATOM 748 O O . LEU A 1 96 ? 0.626 2.189 6.632 1.00 97.56 96 LEU A O 1
ATOM 752 N N . VAL A 1 97 ? 0.564 0.761 8.360 1.00 97.50 97 VAL A N 1
ATOM 753 C CA . VAL A 1 97 ? 1.884 0.167 8.131 1.00 97.50 97 VAL A CA 1
ATOM 754 C C . VAL A 1 97 ? 1.697 -1.258 7.635 1.00 97.50 97 VAL A C 1
ATOM 756 O O . VAL A 1 97 ? 1.103 -2.077 8.341 1.00 97.50 97 VAL A O 1
ATOM 759 N N . GLY A 1 98 ? 2.230 -1.560 6.454 1.00 97.62 98 GLY A N 1
ATOM 760 C CA . GLY A 1 98 ? 2.210 -2.892 5.856 1.00 97.62 98 GLY A CA 1
ATOM 761 C C . GLY A 1 98 ? 3.615 -3.459 5.671 1.00 97.62 98 GLY A C 1
ATOM 762 O O . GLY A 1 98 ? 4.552 -2.725 5.363 1.00 97.62 98 GLY A O 1
ATOM 763 N N . ALA A 1 99 ? 3.762 -4.771 5.846 1.00 97.62 99 ALA A N 1
ATOM 764 C CA . ALA A 1 99 ? 4.974 -5.515 5.510 1.00 97.62 99 ALA A CA 1
ATOM 765 C C . ALA A 1 99 ? 4.725 -6.387 4.277 1.00 97.62 99 ALA A C 1
ATOM 767 O O . ALA A 1 99 ? 3.725 -7.106 4.233 1.00 97.62 99 ALA A O 1
ATOM 768 N N . PHE A 1 100 ? 5.636 -6.358 3.303 1.00 97.19 100 PHE A N 1
ATOM 769 C CA . PHE A 1 100 ? 5.543 -7.190 2.104 1.00 97.19 100 PHE A CA 1
ATOM 770 C C . PHE A 1 100 ? 5.784 -8.664 2.451 1.00 97.19 100 PHE A C 1
ATOM 772 O O . PHE A 1 100 ? 6.857 -9.042 2.934 1.00 97.19 100 PHE A O 1
ATOM 779 N N . VAL A 1 101 ? 4.801 -9.514 2.166 1.00 95.88 101 VAL A N 1
ATOM 780 C CA . VAL A 1 101 ? 4.837 -10.961 2.411 1.00 95.88 101 VAL A CA 1
ATOM 781 C C . VAL A 1 101 ? 4.422 -11.718 1.151 1.00 95.88 101 VAL A C 1
ATOM 783 O O . VAL A 1 101 ? 3.776 -11.165 0.272 1.00 95.88 101 VAL A O 1
ATOM 786 N N . GLU A 1 102 ? 4.824 -12.985 1.037 1.00 95.00 102 GLU A N 1
ATOM 787 C CA . GLU A 1 102 ? 4.425 -13.847 -0.095 1.00 95.00 102 GLU A CA 1
ATOM 788 C C . GLU A 1 102 ? 4.668 -13.177 -1.465 1.00 95.00 102 GLU A C 1
ATOM 790 O O . GLU A 1 102 ? 3.798 -13.090 -2.324 1.00 95.00 102 GLU A O 1
ATOM 795 N N . MET A 1 103 ? 5.881 -12.649 -1.624 1.00 95.25 103 MET A N 1
ATOM 796 C CA . MET A 1 103 ? 6.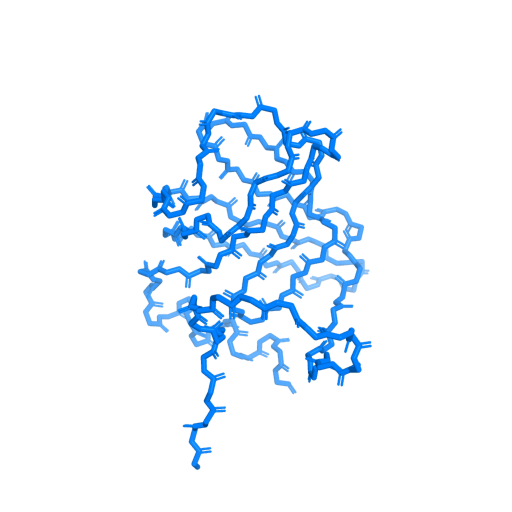381 -12.029 -2.849 1.00 95.25 103 MET A CA 1
ATOM 797 C C . MET A 1 103 ? 7.150 -13.069 -3.663 1.00 95.25 103 MET A C 1
ATOM 799 O O . MET A 1 103 ? 7.939 -13.830 -3.092 1.00 95.25 103 MET A O 1
ATOM 803 N N . ASP A 1 104 ? 6.961 -13.086 -4.981 1.00 94.69 104 ASP A N 1
ATOM 804 C CA . ASP A 1 104 ? 7.726 -13.972 -5.852 1.00 94.69 104 ASP A CA 1
ATOM 805 C C . ASP A 1 104 ? 9.220 -13.591 -5.879 1.00 94.69 104 ASP A C 1
ATOM 807 O O . ASP A 1 104 ? 9.627 -12.460 -5.587 1.00 94.69 104 ASP A O 1
ATOM 811 N N . ALA A 1 105 ? 10.065 -14.562 -6.222 1.00 93.81 105 ALA A N 1
ATOM 812 C CA . ALA A 1 105 ? 11.514 -14.393 -6.183 1.00 93.81 105 ALA A CA 1
ATOM 813 C C . ALA A 1 105 ? 12.028 -13.337 -7.177 1.00 93.81 105 ALA A C 1
ATOM 815 O O . ALA A 1 105 ? 13.003 -12.645 -6.874 1.00 93.81 105 ALA A O 1
ATOM 816 N N . ALA A 1 106 ? 11.386 -13.189 -8.34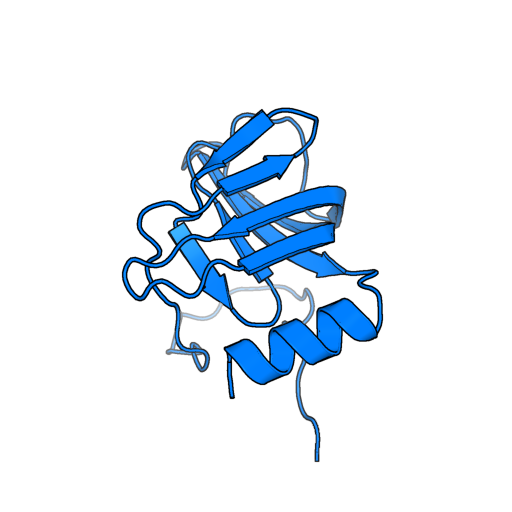0 1.00 93.88 106 ALA A N 1
ATOM 817 C CA . ALA A 1 106 ? 11.806 -12.225 -9.350 1.00 93.88 106 ALA A CA 1
ATOM 818 C C . ALA A 1 106 ? 11.517 -10.793 -8.881 1.00 93.88 106 ALA A C 1
ATOM 820 O O . ALA A 1 106 ? 12.401 -9.935 -8.946 1.00 93.88 106 ALA A O 1
ATOM 821 N N . THR A 1 107 ? 10.332 -10.554 -8.317 1.00 94.25 107 THR A N 1
ATOM 822 C CA . THR A 1 107 ? 9.969 -9.281 -7.685 1.00 94.25 107 THR A CA 1
ATOM 823 C C . THR A 1 107 ? 10.893 -8.973 -6.512 1.00 94.25 107 THR A C 1
ATOM 825 O O . THR A 1 107 ? 11.396 -7.854 -6.412 1.00 94.25 107 THR A O 1
ATOM 828 N N . ARG A 1 108 ? 11.211 -9.965 -5.667 1.00 93.25 108 ARG A N 1
ATOM 829 C CA . ARG A 1 108 ? 12.147 -9.776 -4.549 1.00 93.25 108 ARG A CA 1
ATOM 830 C C . ARG A 1 108 ? 13.541 -9.362 -5.026 1.00 93.25 108 ARG A C 1
ATOM 832 O O . ARG A 1 108 ? 14.128 -8.440 -4.465 1.00 93.25 108 ARG A O 1
ATOM 839 N N . ALA A 1 109 ? 14.056 -9.999 -6.076 1.00 92.94 109 ALA A N 1
ATOM 840 C CA . ALA A 1 109 ? 15.343 -9.643 -6.669 1.00 92.94 109 ALA A CA 1
ATOM 841 C C . ALA A 1 109 ? 15.323 -8.236 -7.289 1.00 92.94 109 ALA A C 1
ATOM 843 O O . ALA A 1 109 ? 16.276 -7.476 -7.122 1.00 92.94 109 ALA A O 1
ATOM 844 N N . LYS A 1 110 ? 14.227 -7.865 -7.966 1.00 92.12 110 LYS A N 1
ATOM 845 C CA . LYS A 1 110 ? 14.024 -6.515 -8.514 1.00 92.12 110 LYS A CA 1
ATOM 846 C C . LYS A 1 110 ? 14.021 -5.461 -7.401 1.00 92.12 110 LYS A C 1
ATOM 848 O O . LYS A 1 110 ? 14.638 -4.414 -7.559 1.00 92.12 110 LYS A O 1
ATOM 853 N N . LEU A 1 111 ? 13.363 -5.760 -6.280 1.00 90.31 111 LEU A N 1
ATOM 854 C CA . LEU A 1 111 ? 13.265 -4.880 -5.118 1.00 90.31 111 LEU A CA 1
ATOM 855 C C . LEU A 1 111 ? 14.616 -4.715 -4.414 1.00 90.31 111 LEU A C 1
ATOM 857 O O . LEU A 1 111 ? 14.957 -3.604 -4.035 1.00 90.31 111 LEU A O 1
ATOM 861 N N . SER A 1 112 ? 15.412 -5.784 -4.303 1.00 89.44 112 SER A N 1
ATOM 862 C CA . SER A 1 112 ? 16.785 -5.711 -3.772 1.00 89.44 112 SER A CA 1
ATOM 863 C C . SER A 1 112 ? 17.628 -4.735 -4.588 1.00 89.44 112 SER A C 1
ATOM 865 O O . SER A 1 112 ? 18.136 -3.766 -4.044 1.00 89.44 112 SER A O 1
ATOM 867 N N . ARG A 1 113 ? 17.656 -4.914 -5.916 1.00 90.00 113 ARG A N 1
ATOM 868 C CA . ARG A 1 113 ? 18.420 -4.054 -6.836 1.00 90.00 113 ARG A CA 1
ATOM 869 C C . ARG A 1 113 ? 17.978 -2.591 -6.833 1.00 90.00 113 ARG A C 1
ATOM 871 O O . ARG A 1 113 ? 18.725 -1.741 -7.292 1.00 90.00 113 ARG A O 1
ATOM 878 N N . TYR A 1 114 ? 16.743 -2.309 -6.419 1.00 86.19 114 TYR A N 1
ATOM 879 C CA . TYR A 1 114 ? 16.247 -0.939 -6.312 1.00 86.19 114 TYR A CA 1
ATOM 880 C C . TYR A 1 114 ? 16.841 -0.207 -5.097 1.00 86.19 114 TYR A C 1
ATOM 882 O O . TYR A 1 114 ? 17.008 1.010 -5.146 1.00 86.19 114 TYR A O 1
ATOM 890 N N . PHE A 1 115 ? 17.127 -0.938 -4.014 1.00 82.81 115 PHE A N 1
ATOM 891 C CA . PHE A 1 115 ? 17.634 -0.392 -2.751 1.00 82.81 115 PHE A CA 1
ATOM 892 C C . PHE A 1 115 ? 19.144 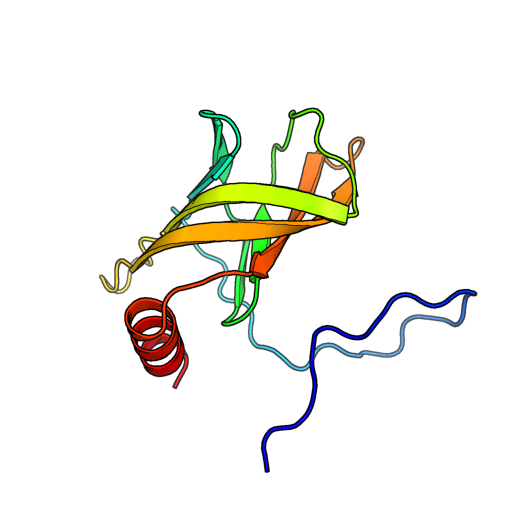-0.581 -2.534 1.00 82.81 115 PHE A C 1
ATOM 894 O O . PHE A 1 115 ? 19.665 -0.004 -1.578 1.00 82.81 115 PHE A O 1
ATOM 901 N N . ASP A 1 116 ? 19.812 -1.372 -3.377 1.00 80.25 116 ASP A N 1
ATOM 902 C CA . ASP A 1 116 ? 21.279 -1.479 -3.450 1.00 80.25 116 ASP A CA 1
ATOM 903 C C . ASP A 1 116 ? 21.914 -0.192 -4.017 1.00 80.25 116 ASP A C 1
ATOM 905 O O . ASP A 1 116 ? 22.962 0.230 -3.475 1.00 80.25 116 ASP A O 1
#

Secondary structure (DSSP, 8-state):
-----S---------------S--EE-TT-EEEETTEEEEEEEE-SSEEEE-S--S---TT-EEEEEEEE--TTS--EEEEEEEEEEEEETTTTEEEEEEES--HHHHHHHHHHH-

Sequence (116 aa):
MLNTLFARFTRTGEPEADRRRETRNATPGGTVEIDGRAYPIVNWSYSGFLAESYAGDRKAGDRVDITFTVEPGDGRAFAFACKAMMVRVDPEARKLVGAFVEMDAATRAKLSRYFD

Radius of gyration: 14.41 Å; chains: 1; bounding box: 37×26×41 Å

pLDDT: mean 81.17, std 22.02, range [25.14, 98.38]

Foldseek 3Di:
DDDDDPDDDDDDDDDDDDPDDFDWDQADPKWKDFPNDTFDWRTAALWWTKTAQADDDDAQQDKTKMWIWTQHPVRPIDIDIAIWGFHHQDVVRRMTITTGDGDDPVSSVVSVVVRD